Protein AF-A0A455UCG5-F1 (afdb_monomer)

Radius of gyration: 13.55 Å; Cα contacts (8 Å, |Δi|>4): 94; chains: 1; bounding box: 37×25×30 Å

Secondary structure (DSSP, 8-state):
--------TTS-SEEEEETTTTEEEE-TT-BHHHHHHHHHTTT---SS-----STT-BHHHHHHT----TTTTTSPPP-

InterPro domains:
  IPR006094 FAD linked oxidase, N-terminal [PF01565] (6-76)
  IPR016169 FAD-binding, type PCMH, subdomain 2 [G3DSA:3.30.465.10] (13-79)
  IPR036318 FAD-binding, type PCMH-like superfamily [SSF56176] (5-77)

Nearest PDB structures (foldseek):
  8qmy-assembly3_C  TM=8.324E-01  e=1.686E-01  synthetic construct
  8qmy-assembly2_B  TM=8.494E-01  e=2.364E-01  synthetic construct
  8qnr-assembly1_A  TM=8.216E-01  e=5.321E-01  synthetic construct
  8qnc-assembly1_A  TM=6.998E-01  e=4.344E-01  synthetic construct
  2qa4-assembly1_I  TM=2.049E-01  e=8.503E+00  Haloarcula marismortui

Solvent-accessible surface area (backbone atoms only — not comparable to full-atom values): 5029 Å² total; per-residue (Å²): 135,88,81,78,89,79,84,45,63,84,50,45,46,76,77,47,75,40,81,86,81,70,45,71,45,62,33,48,20,21,37,45,69,62,52,50,51,62,30,46,78,72,77,42,73,73,92,61,56,56,79,73,80,54,91,80,30,21,48,37,55,39,60,73,64,64,45,67,25,97,60,58,91,77,51,88,79,83,129

Sequence (79 aa):
MEGQALQIAEHSGIVSYDPVELIVTVRAGTRLSALQAALAENHQMLGFEPPVFGEQSTIGGAVATGLSGPRRPWAGGSA

pLDDT: mean 73.73, std 16.37, range [36.25, 92.19]

Structure (mmCIF, N/CA/C/O backbone):
data_AF-A0A455UCG5-F1
#
_entry.id   AF-A0A455UCG5-F1
#
loop_
_atom_site.group_PDB
_atom_site.id
_atom_site.type_symbol
_atom_site.label_atom_id
_atom_site.label_alt_id
_atom_site.label_comp_id
_atom_site.label_asym_id
_atom_site.label_entity_id
_atom_site.label_seq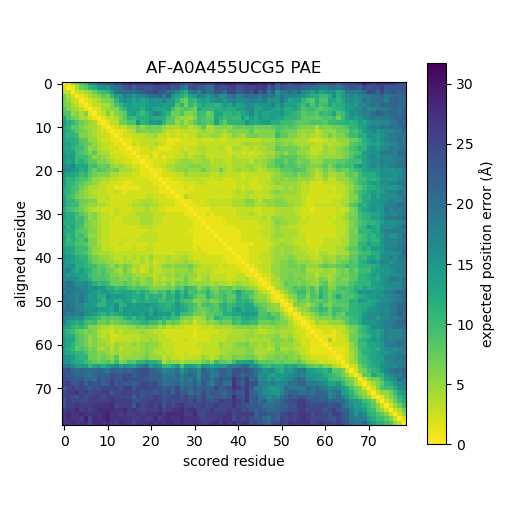_id
_atom_site.pdbx_PDB_ins_code
_atom_site.Cartn_x
_atom_site.Cartn_y
_atom_site.Cartn_z
_atom_site.occupancy
_atom_site.B_iso_or_equiv
_atom_site.auth_seq_id
_atom_site.auth_comp_id
_atom_site.auth_asym_id
_atom_site.auth_atom_id
_atom_site.pdbx_PDB_model_num
ATOM 1 N N . MET A 1 1 ? -19.333 13.074 20.728 1.00 40.00 1 MET A N 1
ATOM 2 C CA . MET A 1 1 ? -19.034 13.275 19.298 1.00 40.00 1 MET A CA 1
ATOM 3 C C . MET A 1 1 ? -19.048 11.892 18.677 1.00 40.00 1 MET A C 1
ATOM 5 O O . MET A 1 1 ? -18.150 11.112 18.959 1.00 40.00 1 MET A O 1
ATOM 9 N N . GLU A 1 2 ? -20.129 11.532 17.992 1.00 50.38 2 GLU A N 1
ATOM 10 C CA . GLU A 1 2 ? -20.263 10.213 17.366 1.00 50.38 2 GLU A CA 1
ATOM 11 C C . GLU A 1 2 ? -19.534 10.251 16.020 1.00 50.38 2 GLU A C 1
ATOM 13 O O . GLU A 1 2 ? -19.881 11.034 15.140 1.00 50.38 2 GLU A O 1
ATOM 18 N N . GLY A 1 3 ? -18.453 9.480 15.898 1.00 60.69 3 GLY A N 1
ATOM 19 C CA . GLY A 1 3 ? -17.726 9.333 14.642 1.00 60.69 3 GLY A CA 1
ATOM 20 C C . GLY A 1 3 ? -18.467 8.369 13.722 1.00 60.69 3 GLY A C 1
ATOM 21 O O . GLY A 1 3 ? -18.865 7.287 14.149 1.00 60.69 3 GLY A O 1
ATOM 22 N N . GLN A 1 4 ? -18.648 8.745 12.460 1.00 69.69 4 GLN A N 1
ATOM 23 C CA . GLN A 1 4 ? -19.280 7.889 11.463 1.00 69.69 4 GLN A CA 1
ATOM 24 C C . GLN A 1 4 ? -18.209 7.025 10.784 1.00 69.69 4 GLN A C 1
ATOM 26 O O . GLN A 1 4 ? -17.203 7.542 10.298 1.00 69.69 4 GLN A O 1
ATOM 31 N N . ALA A 1 5 ? -18.398 5.704 10.776 1.00 69.88 5 ALA A N 1
ATOM 32 C CA . ALA A 1 5 ? -17.442 4.784 10.168 1.00 69.88 5 ALA A CA 1
ATOM 33 C C . ALA A 1 5 ? -17.414 4.970 8.640 1.00 69.88 5 ALA A C 1
ATOM 35 O O . ALA A 1 5 ? -18.404 4.699 7.962 1.00 69.88 5 ALA A O 1
ATOM 36 N N . LEU A 1 6 ? -16.276 5.411 8.097 1.00 70.56 6 LEU A N 1
ATOM 37 C CA . LEU A 1 6 ? -16.063 5.550 6.657 1.00 70.56 6 LEU A CA 1
ATOM 38 C C . LEU A 1 6 ? -15.370 4.299 6.105 1.00 70.56 6 LEU A C 1
ATOM 40 O O . LEU A 1 6 ? -14.242 3.983 6.482 1.00 70.56 6 LEU A O 1
ATOM 44 N N . GLN A 1 7 ? -16.043 3.588 5.201 1.00 72.94 7 GLN A N 1
ATOM 45 C CA . GLN A 1 7 ? -15.471 2.435 4.507 1.00 72.94 7 GLN A CA 1
ATOM 46 C C . GLN A 1 7 ? -14.597 2.911 3.342 1.00 72.94 7 GLN A C 1
ATOM 48 O O . GLN A 1 7 ? -15.096 3.491 2.384 1.00 72.94 7 GLN A O 1
ATOM 53 N N . ILE A 1 8 ? -13.288 2.656 3.409 1.00 72.19 8 ILE A N 1
ATOM 54 C CA . ILE A 1 8 ? -12.338 3.072 2.358 1.00 72.19 8 ILE A CA 1
ATOM 55 C C . ILE A 1 8 ? -11.984 1.949 1.377 1.00 72.19 8 ILE A C 1
ATOM 57 O O . ILE A 1 8 ? -11.242 2.187 0.429 1.00 72.19 8 ILE A O 1
ATOM 61 N N . ALA A 1 9 ? -12.466 0.723 1.611 1.00 70.31 9 ALA A N 1
ATOM 62 C CA . ALA A 1 9 ? -12.039 -0.473 0.880 1.00 70.31 9 ALA A CA 1
ATOM 63 C C . ALA A 1 9 ? -12.323 -0.392 -0.633 1.00 70.31 9 ALA A C 1
ATOM 65 O O . ALA A 1 9 ? -11.534 -0.884 -1.438 1.00 70.31 9 ALA A O 1
ATOM 66 N N . GLU A 1 10 ? -13.408 0.276 -1.030 1.00 79.25 10 GLU A N 1
ATOM 67 C CA . GLU A 1 10 ? -13.765 0.476 -2.441 1.00 79.25 10 GLU A CA 1
ATOM 68 C C . GLU A 1 10 ? -12.877 1.523 -3.130 1.00 79.25 10 GLU A C 1
ATOM 70 O O . GLU A 1 10 ? -12.655 1.466 -4.338 1.00 79.25 10 GLU A O 1
ATOM 75 N N . HIS A 1 11 ? -12.269 2.432 -2.362 1.00 83.31 11 HIS A N 1
ATOM 76 C CA . HIS A 1 11 ? -11.294 3.396 -2.860 1.00 83.31 11 HIS A CA 1
ATOM 77 C C . HIS A 1 11 ? -9.910 2.730 -2.952 1.00 83.31 11 HIS A C 1
ATOM 79 O O . HIS A 1 11 ? -8.983 3.060 -2.209 1.00 83.31 11 HIS A O 1
ATOM 85 N N . SER A 1 12 ? -9.774 1.763 -3.862 1.00 87.38 12 SER A N 1
ATOM 86 C CA . SER A 1 12 ? -8.588 0.917 -4.051 1.00 87.38 12 SER A CA 1
ATOM 87 C C . SER A 1 12 ? -7.981 1.057 -5.456 1.00 87.38 12 SER A C 1
ATOM 89 O O . SER A 1 12 ? -8.659 1.481 -6.395 1.00 87.38 12 SER A O 1
ATOM 91 N N . GLY A 1 13 ? -6.680 0.771 -5.588 1.00 87.12 13 GLY A N 1
ATOM 92 C CA . GLY A 1 13 ? -5.927 0.798 -6.847 1.00 87.12 13 GLY A CA 1
ATOM 93 C C . GLY A 1 13 ? -4.637 1.628 -6.790 1.00 87.12 13 GLY A C 1
ATOM 94 O O . GLY A 1 13 ? -4.506 2.561 -5.992 1.00 87.12 13 GLY A O 1
ATOM 95 N N . ILE A 1 14 ? -3.691 1.296 -7.670 1.00 89.81 14 ILE A N 1
ATOM 96 C CA . ILE A 1 14 ? -2.478 2.088 -7.910 1.00 89.81 14 ILE A CA 1
ATOM 97 C C . ILE A 1 14 ? -2.845 3.247 -8.843 1.00 89.81 14 ILE A C 1
ATOM 99 O O . ILE A 1 14 ? -3.469 3.038 -9.880 1.00 89.81 14 ILE A O 1
ATOM 103 N N . VAL A 1 15 ? -2.505 4.472 -8.448 1.00 92.19 15 VAL A N 1
ATOM 104 C CA . VAL A 1 15 ? -2.743 5.695 -9.231 1.00 92.19 15 VAL A CA 1
ATOM 105 C C . VAL A 1 15 ? -1.569 5.964 -10.166 1.00 92.19 15 VAL A C 1
ATOM 107 O O . VAL A 1 15 ? -1.773 6.302 -11.326 1.00 92.19 15 VAL A O 1
ATOM 110 N N . SER A 1 16 ? -0.348 5.815 -9.655 1.00 90.88 16 SER A N 1
ATOM 111 C CA . SER A 1 16 ? 0.893 5.955 -10.414 1.00 90.88 16 SER A CA 1
ATOM 112 C C . SER A 1 16 ? 1.985 5.118 -9.759 1.00 90.88 16 SER A C 1
ATOM 114 O O . SER A 1 16 ? 1.989 4.961 -8.536 1.00 90.88 16 SER A O 1
ATOM 116 N N . TYR A 1 17 ? 2.902 4.591 -10.560 1.00 89.81 17 TYR A N 1
ATOM 117 C CA . TYR A 1 17 ? 4.065 3.860 -10.083 1.00 89.81 17 TYR A CA 1
ATOM 118 C C . TYR A 1 17 ? 5.266 4.182 -10.966 1.00 89.81 17 TYR A C 1
ATOM 120 O O . TYR A 1 17 ? 5.250 3.895 -12.162 1.00 89.81 17 TYR A O 1
ATOM 128 N N . ASP A 1 18 ? 6.282 4.787 -10.359 1.00 88.62 18 ASP A N 1
ATOM 129 C CA . ASP A 1 18 ? 7.581 5.040 -10.963 1.00 88.62 18 ASP A CA 1
ATOM 130 C C . ASP A 1 18 ? 8.631 4.148 -10.274 1.00 88.62 18 ASP A C 1
ATOM 132 O O . ASP A 1 18 ? 9.052 4.433 -9.145 1.00 88.62 18 ASP A O 1
ATOM 136 N N . PRO A 1 19 ? 9.026 3.027 -10.904 1.00 83.06 19 PRO A N 1
ATOM 137 C CA . PRO A 1 19 ? 9.956 2.081 -10.304 1.00 83.06 19 PRO A CA 1
ATOM 138 C C . PRO A 1 19 ? 11.398 2.604 -10.268 1.00 83.06 19 PRO A C 1
ATOM 140 O O . PRO A 1 19 ? 12.182 2.084 -9.477 1.00 83.06 19 PRO A O 1
ATOM 143 N N . VAL A 1 20 ? 11.764 3.600 -11.085 1.00 85.75 20 VAL A N 1
ATOM 144 C CA . VAL A 1 20 ? 13.125 4.167 -11.105 1.00 85.75 20 VAL A CA 1
ATOM 145 C C . VAL A 1 20 ? 13.305 5.118 -9.930 1.00 85.75 20 VAL A C 1
ATOM 147 O O . VAL A 1 20 ? 14.286 5.020 -9.197 1.00 85.75 20 VAL A O 1
ATOM 150 N N . GLU A 1 21 ? 12.313 5.978 -9.709 1.00 87.12 21 GLU A N 1
ATOM 151 C CA . GLU A 1 21 ? 12.302 6.928 -8.594 1.00 87.12 21 GLU A CA 1
ATOM 152 C C . GLU A 1 21 ? 11.881 6.278 -7.260 1.00 87.12 21 GLU A C 1
ATOM 154 O O . GLU A 1 21 ? 11.922 6.924 -6.215 1.00 87.12 21 GLU A O 1
ATOM 159 N N . LEU A 1 22 ? 11.492 4.993 -7.269 1.00 85.44 22 LEU A N 1
ATOM 160 C CA . LEU A 1 22 ? 10.974 4.247 -6.109 1.00 85.44 22 LEU A CA 1
ATOM 161 C C . LEU A 1 22 ? 9.719 4.888 -5.493 1.00 85.44 22 LEU A C 1
ATOM 163 O O . LEU A 1 22 ? 9.488 4.814 -4.282 1.00 85.44 22 LEU A O 1
ATOM 167 N N . ILE A 1 23 ? 8.883 5.505 -6.331 1.00 87.94 23 ILE A N 1
ATOM 168 C CA . ILE A 1 23 ? 7.671 6.209 -5.909 1.00 87.94 23 ILE A CA 1
ATOM 169 C C . ILE A 1 23 ? 6.445 5.437 -6.382 1.00 87.94 23 ILE A C 1
ATOM 171 O O . ILE A 1 23 ? 6.234 5.227 -7.572 1.00 87.94 23 ILE A O 1
ATOM 175 N N . VAL A 1 24 ? 5.566 5.086 -5.445 1.00 89.62 24 VAL A N 1
ATOM 176 C CA . VAL A 1 24 ? 4.252 4.521 -5.755 1.00 89.62 24 VAL A CA 1
ATOM 177 C C . VAL A 1 24 ? 3.160 5.343 -5.083 1.00 89.62 24 VAL A C 1
ATOM 179 O O . VAL A 1 24 ? 3.177 5.581 -3.877 1.00 89.62 24 VAL A O 1
ATOM 182 N N . THR A 1 25 ? 2.188 5.782 -5.875 1.00 89.81 25 THR A N 1
ATOM 183 C CA . THR A 1 25 ? 0.986 6.460 -5.393 1.00 89.81 25 THR A CA 1
ATOM 184 C C . THR A 1 25 ? -0.170 5.482 -5.451 1.00 89.81 25 THR A C 1
ATOM 186 O O . THR A 1 25 ? -0.571 5.033 -6.525 1.00 89.81 25 THR A O 1
ATOM 189 N N . VAL A 1 26 ? -0.737 5.164 -4.293 1.00 90.88 26 VAL A N 1
ATOM 190 C CA . VAL A 1 26 ? -1.852 4.225 -4.168 1.00 90.88 26 VAL A CA 1
ATOM 191 C C . VAL A 1 26 ? -3.026 4.855 -3.450 1.00 90.88 26 VAL A C 1
ATOM 193 O O . VAL A 1 26 ? -2.885 5.728 -2.597 1.00 90.88 26 VAL A O 1
ATOM 196 N N . ARG A 1 27 ? -4.214 4.365 -3.774 1.00 89.62 27 ARG A N 1
ATOM 197 C CA . ARG A 1 27 ? -5.429 4.708 -3.053 1.00 89.62 27 ARG A CA 1
ATOM 198 C C . ARG A 1 27 ? -5.453 4.029 -1.680 1.00 89.62 27 ARG A C 1
ATOM 200 O O . ARG A 1 27 ? -5.009 2.890 -1.554 1.00 89.62 27 ARG A O 1
ATOM 207 N N . ALA A 1 28 ? -6.020 4.685 -0.668 1.00 84.81 28 ALA A N 1
ATOM 208 C CA . ALA A 1 28 ? -5.977 4.216 0.721 1.00 84.81 28 ALA A CA 1
ATOM 209 C C . ALA A 1 28 ? -6.605 2.821 0.949 1.00 84.81 28 ALA A C 1
ATOM 211 O O . ALA A 1 28 ? -6.133 2.069 1.796 1.00 84.81 28 ALA A O 1
ATOM 212 N N . GLY A 1 29 ? -7.621 2.430 0.177 1.00 86.00 29 GLY A N 1
ATOM 213 C CA . GLY A 1 29 ? -8.229 1.096 0.225 1.00 86.00 29 GLY A CA 1
ATOM 214 C C . GLY A 1 29 ? -7.437 0.001 -0.490 1.00 86.00 29 GLY A C 1
ATOM 215 O O . GLY A 1 29 ? -7.867 -1.149 -0.509 1.00 86.00 29 GLY A O 1
ATOM 216 N N . THR A 1 30 ? -6.296 0.324 -1.107 1.00 87.88 30 THR A N 1
ATOM 217 C CA . THR A 1 30 ? -5.479 -0.663 -1.827 1.00 87.88 30 THR A CA 1
ATOM 218 C C . THR A 1 30 ? -4.97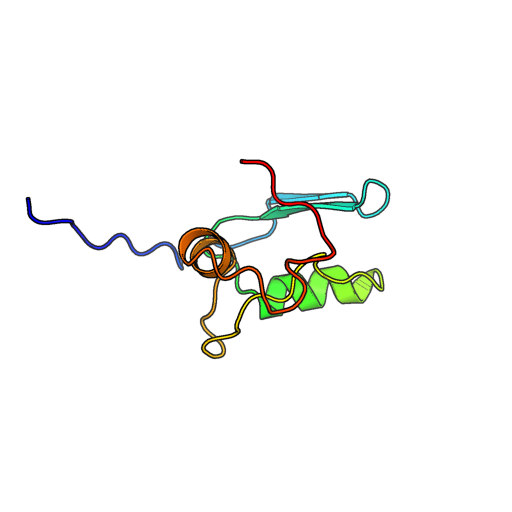7 -1.721 -0.863 1.00 87.88 30 THR A C 1
ATOM 220 O O . THR A 1 30 ? -4.377 -1.399 0.165 1.00 87.88 30 THR A O 1
ATOM 223 N N . ARG A 1 31 ? -5.220 -2.989 -1.201 1.00 88.56 31 ARG A N 1
ATOM 224 C CA . ARG A 1 31 ? -4.754 -4.123 -0.404 1.00 88.56 31 ARG A CA 1
ATOM 225 C C . ARG A 1 31 ? -3.232 -4.167 -0.394 1.00 88.56 31 ARG A C 1
ATOM 227 O O . ARG A 1 31 ? -2.601 -4.016 -1.440 1.00 88.56 31 ARG A O 1
ATOM 234 N N . LEU A 1 32 ? -2.659 -4.435 0.775 1.00 85.50 32 LEU A N 1
ATOM 235 C CA . LEU A 1 32 ? -1.213 -4.593 0.928 1.00 85.50 32 LEU A CA 1
ATOM 236 C C . LEU A 1 32 ? -0.670 -5.725 0.056 1.00 85.50 32 LEU A C 1
ATOM 238 O O . LEU A 1 32 ? 0.372 -5.551 -0.561 1.00 85.50 32 LEU A O 1
ATOM 242 N N . SER A 1 33 ? -1.397 -6.838 -0.057 1.00 86.50 33 SER A N 1
ATOM 243 C CA . SER A 1 33 ? -1.009 -7.967 -0.910 1.00 86.50 33 SER A CA 1
ATOM 244 C C . SER A 1 33 ? -0.916 -7.582 -2.388 1.00 86.50 33 SER A C 1
ATOM 246 O O . SER A 1 33 ? 0.053 -7.933 -3.052 1.00 86.50 33 SER A O 1
ATOM 248 N N . ALA A 1 34 ? -1.883 -6.812 -2.896 1.00 87.75 34 ALA A N 1
ATOM 249 C CA . ALA A 1 34 ? -1.878 -6.338 -4.279 1.00 87.75 34 ALA A CA 1
ATOM 250 C C . ALA A 1 34 ? -0.726 -5.356 -4.544 1.00 87.75 34 ALA A C 1
ATOM 252 O O . ALA A 1 34 ? -0.064 -5.444 -5.574 1.00 87.75 34 ALA A O 1
ATOM 253 N N . LEU A 1 35 ? -0.452 -4.451 -3.597 1.00 87.50 35 LEU A N 1
ATOM 254 C CA . LEU A 1 35 ? 0.684 -3.534 -3.689 1.00 87.50 35 LEU A CA 1
ATOM 255 C C . LEU A 1 35 ? 2.024 -4.283 -3.643 1.00 87.50 35 LEU A C 1
ATOM 257 O 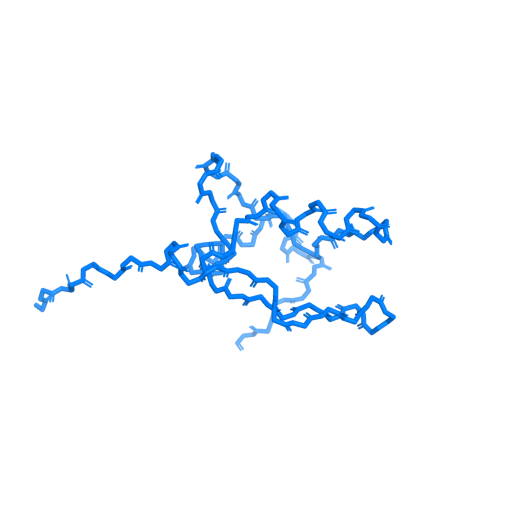O . LEU A 1 35 ? 2.905 -4.012 -4.450 1.00 87.50 35 LEU A O 1
ATOM 261 N N . GLN A 1 36 ? 2.175 -5.246 -2.733 1.00 88.00 36 GLN A N 1
ATOM 262 C CA . GLN A 1 36 ? 3.382 -6.068 -2.637 1.00 88.00 36 GLN A CA 1
ATOM 263 C C . GLN A 1 36 ? 3.618 -6.886 -3.906 1.00 88.00 36 GLN A C 1
ATOM 265 O O . GLN A 1 36 ? 4.756 -6.968 -4.350 1.00 88.00 36 GLN A O 1
ATOM 270 N N . ALA A 1 37 ? 2.565 -7.442 -4.511 1.00 88.31 37 ALA A N 1
ATOM 271 C CA . ALA A 1 37 ? 2.674 -8.146 -5.784 1.00 88.31 37 ALA A CA 1
ATOM 272 C C . ALA A 1 37 ? 3.193 -7.222 -6.902 1.00 88.31 37 ALA A C 1
ATOM 274 O O . ALA A 1 37 ? 4.152 -7.580 -7.577 1.00 88.31 37 ALA A O 1
ATOM 275 N N . ALA A 1 38 ? 2.640 -6.010 -7.033 1.00 88.75 38 ALA A N 1
ATOM 276 C CA . ALA A 1 38 ? 3.080 -5.037 -8.038 1.00 88.75 38 ALA A CA 1
ATOM 277 C C . ALA A 1 38 ? 4.539 -4.574 -7.840 1.00 88.75 38 ALA A C 1
ATOM 279 O O . ALA A 1 38 ? 5.278 -4.384 -8.804 1.00 88.75 38 ALA A O 1
ATOM 280 N N . LEU A 1 39 ? 4.981 -4.420 -6.587 1.00 87.50 39 LEU A N 1
ATOM 281 C CA . LEU A 1 39 ? 6.382 -4.115 -6.282 1.00 87.50 39 LEU A CA 1
ATOM 282 C C . LEU A 1 39 ? 7.296 -5.315 -6.571 1.00 87.50 39 LEU A C 1
ATOM 284 O O . LEU A 1 39 ? 8.387 -5.142 -7.114 1.00 87.50 39 LEU A O 1
ATOM 288 N N . ALA A 1 40 ? 6.847 -6.534 -6.259 1.00 86.75 40 ALA A N 1
ATOM 289 C CA . ALA A 1 40 ? 7.610 -7.757 -6.487 1.00 86.75 40 ALA A CA 1
ATOM 290 C C . ALA A 1 40 ? 7.883 -8.015 -7.978 1.00 86.75 40 ALA A C 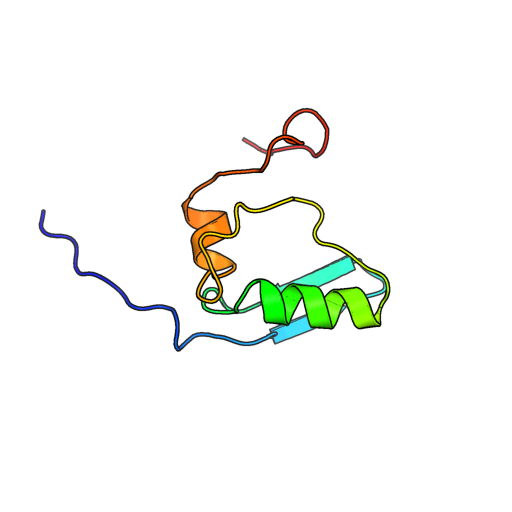1
ATOM 292 O O . ALA A 1 40 ? 8.943 -8.550 -8.301 1.00 86.75 40 ALA A O 1
ATOM 293 N N . GLU A 1 41 ? 6.997 -7.578 -8.882 1.00 88.44 41 GLU A N 1
ATOM 294 C CA . GLU A 1 41 ? 7.234 -7.599 -10.338 1.00 88.44 41 GLU A CA 1
ATOM 295 C C . GLU A 1 41 ? 8.489 -6.811 -10.746 1.00 88.44 41 GLU A C 1
ATOM 297 O O . GLU A 1 41 ? 9.150 -7.161 -11.719 1.00 88.44 41 GLU A O 1
ATOM 302 N N . ASN A 1 42 ? 8.855 -5.784 -9.975 1.00 86.56 42 ASN A N 1
ATOM 303 C CA . ASN A 1 42 ? 10.056 -4.975 -10.185 1.00 86.56 42 ASN A CA 1
ATOM 304 C C . ASN A 1 42 ? 11.183 -5.338 -9.204 1.00 86.56 42 ASN A C 1
ATOM 306 O O . ASN A 1 42 ? 12.137 -4.578 -9.049 1.00 86.56 42 ASN A O 1
ATOM 310 N N . HIS A 1 43 ? 11.082 -6.485 -8.522 1.00 85.75 43 HIS A N 1
ATOM 311 C CA . HIS A 1 43 ? 11.999 -6.915 -7.458 1.00 85.75 43 HIS A CA 1
ATOM 312 C C . HIS A 1 43 ? 12.127 -5.906 -6.301 1.00 85.75 43 HIS A C 1
ATOM 314 O O . HIS A 1 43 ? 13.160 -5.828 -5.636 1.00 85.75 43 HIS A O 1
ATOM 320 N N . GLN A 1 44 ? 11.065 -5.138 -6.050 1.00 86.06 44 GLN A N 1
ATOM 321 C CA . GLN A 1 44 ? 10.994 -4.127 -5.002 1.00 86.06 44 GLN A CA 1
ATOM 322 C C . GLN A 1 44 ? 10.147 -4.599 -3.821 1.00 86.06 44 GLN A C 1
ATOM 324 O O . GLN A 1 44 ? 9.336 -5.521 -3.907 1.00 86.06 44 GLN A O 1
ATOM 329 N N . MET A 1 45 ? 10.341 -3.932 -2.689 1.00 82.12 45 MET A N 1
ATOM 330 C CA . MET A 1 45 ? 9.610 -4.174 -1.453 1.00 82.12 45 MET A CA 1
ATOM 331 C C . MET A 1 45 ? 9.305 -2.844 -0.768 1.00 82.12 45 MET A C 1
ATOM 333 O O . MET A 1 45 ? 10.019 -1.858 -0.953 1.00 82.12 45 MET A O 1
ATOM 337 N N . LEU A 1 46 ? 8.227 -2.809 0.017 1.00 79.00 46 LEU A N 1
ATOM 338 C CA . LEU A 1 46 ? 7.900 -1.636 0.824 1.00 79.00 46 LEU A CA 1
ATOM 339 C C . LEU A 1 46 ? 9.046 -1.350 1.803 1.00 79.00 46 LEU A C 1
ATOM 341 O O . LEU A 1 46 ? 9.547 -2.258 2.464 1.00 79.00 46 LEU A O 1
ATOM 345 N N . GLY A 1 47 ? 9.419 -0.075 1.942 1.00 71.81 47 GLY A N 1
ATOM 346 C CA . GLY A 1 47 ? 10.464 0.360 2.879 1.00 71.81 47 GLY A CA 1
ATOM 347 C C . GLY A 1 47 ? 10.109 0.169 4.362 1.00 71.81 47 GLY A C 1
ATOM 348 O O . GLY A 1 47 ? 10.943 0.391 5.236 1.00 71.81 47 GLY A O 1
ATOM 349 N N . PHE A 1 48 ? 8.880 -0.254 4.660 1.00 66.69 48 PHE A N 1
ATOM 350 C CA . PHE A 1 48 ? 8.396 -0.596 5.991 1.00 66.69 48 PHE A CA 1
ATOM 351 C C . PHE A 1 48 ? 7.648 -1.933 5.947 1.00 66.69 48 PHE A C 1
ATOM 353 O O . PHE A 1 48 ? 7.098 -2.316 4.917 1.00 66.69 48 PHE A O 1
ATOM 360 N N . GLU A 1 49 ? 7.613 -2.635 7.081 1.00 63.66 49 GLU A N 1
ATOM 361 C CA . GLU A 1 49 ? 6.850 -3.877 7.246 1.00 63.66 49 GLU A CA 1
ATOM 362 C C . GLU A 1 49 ? 5.555 -3.565 8.011 1.00 63.66 49 GLU A C 1
ATOM 364 O O . GLU A 1 49 ? 5.580 -3.489 9.242 1.00 63.66 49 GLU A O 1
ATOM 369 N N . PRO A 1 50 ? 4.432 -3.291 7.326 1.00 63.44 50 PRO A N 1
ATOM 370 C CA . PRO A 1 50 ? 3.169 -3.078 8.012 1.00 63.44 50 PRO A CA 1
ATOM 371 C C . PRO A 1 50 ? 2.652 -4.403 8.587 1.00 63.44 50 PRO A C 1
ATOM 373 O O . PRO A 1 50 ? 2.729 -5.429 7.906 1.00 63.44 50 PRO A O 1
ATOM 376 N N . PRO A 1 51 ? 2.092 -4.411 9.808 1.00 62.22 51 PRO A N 1
ATOM 377 C CA . PRO A 1 51 ? 1.435 -5.595 10.338 1.00 62.22 51 PRO A CA 1
ATOM 378 C C . PRO A 1 51 ? 0.249 -5.966 9.442 1.00 62.22 51 PRO A C 1
ATOM 380 O O . PRO A 1 51 ? -0.695 -5.195 9.264 1.00 62.22 51 PRO A O 1
ATOM 383 N N . VAL A 1 52 ? 0.315 -7.158 8.853 1.00 67.06 52 VAL A N 1
ATOM 384 C CA . VAL A 1 52 ? -0.749 -7.698 8.006 1.00 67.06 52 VAL A CA 1
ATOM 385 C C . VAL A 1 52 ? -1.776 -8.374 8.913 1.00 67.06 52 VAL A C 1
ATOM 387 O O . VAL A 1 52 ? -1.608 -9.521 9.319 1.00 67.06 52 VAL A O 1
ATOM 390 N N . PHE A 1 53 ? -2.862 -7.671 9.226 1.00 64.38 53 PHE A N 1
ATOM 391 C CA . PHE A 1 53 ? -4.010 -8.203 9.969 1.00 64.38 53 PHE A CA 1
ATOM 392 C C . PHE A 1 53 ? -4.971 -8.975 9.040 1.00 64.38 53 PHE A C 1
ATOM 394 O O . PHE A 1 53 ? -6.174 -8.727 9.007 1.00 64.38 53 PHE A O 1
ATOM 401 N N . GLY A 1 54 ? -4.425 -9.904 8.247 1.00 68.62 54 GLY A N 1
ATOM 402 C CA . GLY A 1 54 ? -5.167 -10.724 7.280 1.00 68.62 54 GLY A CA 1
ATOM 403 C C . GLY A 1 54 ? -5.293 -10.119 5.874 1.00 68.62 54 GLY A C 1
ATOM 404 O O . GLY A 1 54 ? -4.808 -9.019 5.593 1.00 68.62 54 GLY A O 1
ATOM 405 N N . GLU A 1 55 ? -5.960 -10.850 4.974 1.00 72.88 55 GLU A N 1
ATOM 406 C CA . GLU A 1 55 ? -6.051 -10.562 3.525 1.00 72.88 55 GLU A CA 1
ATOM 407 C C . GLU A 1 55 ? -6.752 -9.238 3.171 1.00 72.88 55 GLU A C 1
ATOM 409 O O . GLU A 1 55 ? -6.613 -8.727 2.058 1.00 72.88 55 GLU A O 1
ATOM 414 N N . GLN A 1 56 ? -7.500 -8.665 4.117 1.00 78.06 56 GLN A N 1
ATOM 415 C CA . GLN A 1 56 ? -8.219 -7.400 3.949 1.00 78.06 56 GLN A CA 1
ATOM 416 C C . GLN A 1 56 ? -7.404 -6.170 4.375 1.00 78.06 56 GLN A C 1
ATOM 418 O O . GLN A 1 56 ? -7.911 -5.051 4.319 1.00 78.06 56 GLN A O 1
ATOM 423 N N . SER A 1 57 ? -6.144 -6.349 4.781 1.00 82.75 57 SER A N 1
ATOM 424 C CA . SER A 1 57 ? -5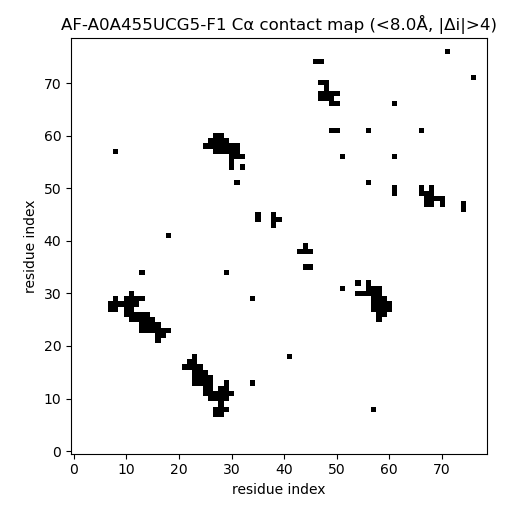.289 -5.240 5.207 1.00 82.75 57 SER A CA 1
ATOM 425 C C . SER A 1 57 ? -5.022 -4.26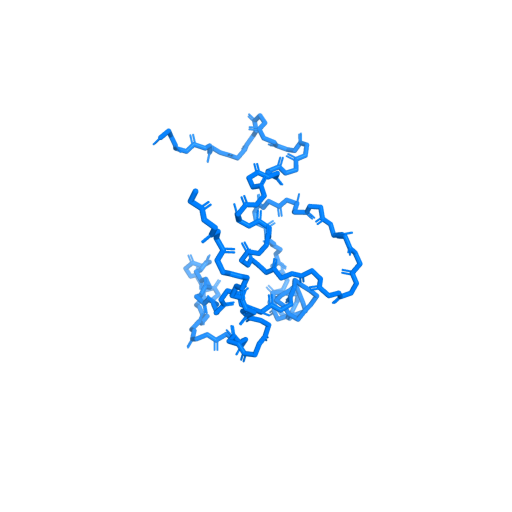7 4.055 1.00 82.75 57 SER A C 1
ATOM 427 O O . SER A 1 57 ? -4.565 -4.662 2.977 1.00 82.75 57 SER A O 1
ATOM 429 N N . THR A 1 58 ? -5.282 -2.982 4.289 1.00 86.94 58 THR A N 1
ATOM 430 C CA . THR A 1 58 ? -5.107 -1.912 3.301 1.00 86.94 58 THR A CA 1
ATOM 431 C C . THR A 1 58 ? -3.926 -1.013 3.648 1.00 86.94 58 THR A C 1
ATOM 433 O O . THR A 1 58 ? -3.536 -0.893 4.811 1.00 86.94 58 THR A O 1
ATOM 436 N N . ILE A 1 59 ? -3.371 -0.339 2.642 1.00 83.31 59 ILE A N 1
ATOM 437 C CA . ILE A 1 59 ? -2.303 0.647 2.835 1.00 83.31 59 ILE A CA 1
ATOM 438 C C . ILE A 1 59 ? -2.751 1.810 3.731 1.00 83.31 59 ILE A C 1
ATOM 440 O O . ILE A 1 59 ? -2.000 2.247 4.596 1.00 83.31 59 ILE A O 1
ATOM 444 N N . GLY A 1 60 ? -3.998 2.268 3.595 1.00 80.19 60 GLY A N 1
ATOM 445 C CA . GLY A 1 60 ? -4.574 3.311 4.440 1.00 80.19 60 GLY A CA 1
ATOM 446 C C . GLY A 1 60 ? -4.710 2.865 5.892 1.00 80.19 60 GLY A C 1
ATOM 447 O O . GLY A 1 60 ? -4.401 3.641 6.789 1.00 80.19 60 GLY A O 1
ATOM 448 N N . GLY A 1 61 ? -5.087 1.604 6.133 1.00 77.38 61 GLY A N 1
ATOM 449 C CA . GLY A 1 61 ? -5.089 1.016 7.475 1.00 77.38 61 GLY A CA 1
ATOM 450 C C . GLY A 1 61 ? -3.682 0.897 8.064 1.00 77.38 61 GLY A C 1
ATOM 451 O O . GLY A 1 61 ? -3.473 1.230 9.228 1.00 77.38 61 GLY A O 1
ATOM 452 N N . ALA A 1 62 ? -2.695 0.499 7.260 1.00 78.44 62 ALA A N 1
ATOM 453 C CA . ALA A 1 62 ? -1.296 0.445 7.684 1.00 78.44 62 ALA A CA 1
ATOM 454 C C . ALA A 1 62 ? -0.736 1.826 8.068 1.00 78.44 62 ALA A C 1
ATOM 456 O O . ALA A 1 62 ? -0.052 1.951 9.080 1.00 78.44 62 ALA A O 1
ATOM 457 N N . VAL A 1 63 ? -1.066 2.870 7.301 1.00 77.19 63 VAL A N 1
ATOM 458 C CA . VAL A 1 63 ? -0.677 4.254 7.612 1.00 77.19 63 VAL A CA 1
ATOM 459 C C . VAL A 1 63 ? -1.421 4.767 8.850 1.00 77.19 63 VAL A C 1
ATOM 461 O O . VAL A 1 63 ? -0.794 5.298 9.762 1.00 77.19 63 VAL A O 1
ATOM 464 N N . ALA A 1 64 ? -2.741 4.567 8.924 1.00 73.44 64 ALA A N 1
ATOM 465 C CA . ALA A 1 64 ? -3.579 5.056 10.022 1.00 73.44 64 ALA A CA 1
ATOM 466 C C . ALA A 1 64 ? -3.268 4.388 11.368 1.00 73.44 64 ALA A C 1
ATOM 468 O O . ALA A 1 64 ? -3.367 5.027 12.411 1.00 73.44 64 ALA A O 1
ATOM 469 N N . THR A 1 65 ? -2.878 3.111 11.356 1.00 70.00 65 THR A N 1
ATOM 470 C CA . THR A 1 65 ? -2.473 2.404 12.577 1.00 70.00 65 THR A CA 1
ATOM 471 C C . THR A 1 65 ? -1.106 2.853 13.081 1.00 70.00 65 THR A C 1
ATOM 473 O O . THR A 1 65 ? -0.764 2.533 14.215 1.00 70.00 65 THR A O 1
ATOM 476 N N . GLY A 1 66 ? -0.317 3.592 12.284 1.00 57.62 66 GLY A N 1
ATOM 477 C CA . GLY A 1 66 ? 0.992 4.118 12.689 1.00 57.62 66 GLY A CA 1
ATOM 478 C C . GLY A 1 66 ? 1.985 3.042 13.143 1.00 57.62 66 GLY A C 1
ATOM 479 O O . GLY A 1 66 ? 3.060 3.368 13.653 1.00 57.62 66 GLY A O 1
ATOM 480 N N . LEU A 1 67 ? 1.639 1.763 12.956 1.00 52.19 67 LEU A N 1
ATOM 481 C CA . LEU A 1 67 ? 2.441 0.597 13.282 1.00 52.19 67 LEU A CA 1
ATOM 482 C C . LEU A 1 67 ? 3.473 0.433 12.171 1.00 52.19 67 LEU A C 1
ATOM 484 O O . LEU A 1 67 ? 3.448 -0.494 11.369 1.00 52.19 67 LEU A O 1
ATOM 488 N N . SER A 1 68 ? 4.403 1.378 12.120 1.00 48.50 68 SER A N 1
ATOM 489 C CA . SER A 1 68 ? 5.734 1.128 11.591 1.00 48.50 68 SER A CA 1
ATOM 490 C C . SER A 1 68 ? 6.236 -0.157 12.243 1.00 48.50 68 SER A C 1
ATOM 492 O O . SER A 1 68 ? 6.404 -0.188 13.465 1.00 48.50 68 SER A O 1
ATOM 494 N N . GLY A 1 69 ? 6.397 -1.218 11.454 1.00 48.12 69 GLY A N 1
ATOM 495 C CA . GLY A 1 69 ? 6.876 -2.503 11.944 1.00 48.12 69 GLY A CA 1
ATOM 496 C C . GLY A 1 69 ? 8.209 -2.405 12.699 1.00 48.12 69 GLY A C 1
ATOM 497 O O . GLY A 1 69 ? 8.838 -1.343 12.755 1.00 48.12 69 GLY A O 1
ATOM 498 N N . PRO A 1 70 ? 8.698 -3.525 13.253 1.00 45.03 70 PRO A N 1
ATOM 499 C CA . PRO A 1 70 ? 9.849 -3.574 14.164 1.00 45.03 70 PRO A CA 1
ATOM 500 C C . PRO A 1 70 ? 11.174 -2.988 13.620 1.00 45.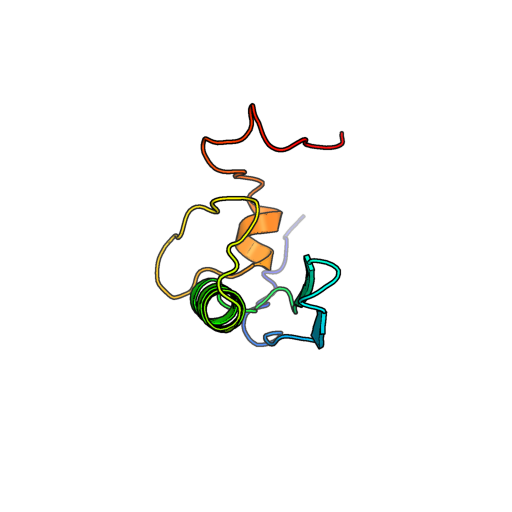03 70 PRO A C 1
ATOM 502 O O . PRO A 1 70 ? 12.127 -2.844 14.380 1.00 45.03 70 PRO A O 1
ATOM 505 N N . ARG A 1 71 ? 11.249 -2.585 12.340 1.00 43.69 71 ARG A N 1
ATOM 506 C CA . ARG A 1 71 ? 12.386 -1.858 11.738 1.00 43.69 71 ARG A CA 1
ATOM 507 C C . ARG A 1 71 ? 12.406 -0.339 11.988 1.00 43.69 71 ARG A C 1
ATOM 509 O O . ARG A 1 71 ? 13.285 0.335 11.454 1.00 43.69 71 ARG A O 1
ATOM 516 N N . ARG A 1 72 ? 11.509 0.217 12.817 1.00 48.16 72 ARG A N 1
ATOM 517 C CA . ARG A 1 72 ? 11.471 1.665 13.136 1.00 48.16 72 ARG A CA 1
ATOM 518 C C . ARG A 1 72 ? 12.804 2.307 13.595 1.00 48.16 72 ARG A C 1
ATOM 520 O O . ARG A 1 72 ? 12.929 3.512 13.411 1.00 48.16 72 ARG A O 1
ATOM 527 N N . PRO A 1 73 ? 13.819 1.600 14.133 1.00 47.12 73 PRO A N 1
ATOM 528 C CA . PRO A 1 73 ? 15.113 2.235 14.393 1.00 47.12 73 PRO A CA 1
ATOM 529 C C . PRO A 1 73 ? 15.916 2.607 13.132 1.00 47.12 73 PRO A C 1
ATOM 531 O O . PRO A 1 73 ? 16.886 3.347 13.259 1.00 47.12 73 PRO A O 1
ATOM 534 N N . TRP A 1 74 ? 15.578 2.084 11.943 1.00 50.00 74 TRP A N 1
ATOM 535 C CA . TRP A 1 74 ? 16.490 2.111 10.786 1.00 50.00 74 TRP A CA 1
ATOM 536 C C . TRP A 1 74 ? 15.938 2.745 9.497 1.00 50.00 74 TRP A C 1
ATOM 538 O O . TRP A 1 74 ? 16.708 3.009 8.581 1.00 50.00 74 TRP A O 1
ATOM 548 N N . ALA A 1 75 ? 14.641 3.052 9.423 1.00 43.75 75 ALA A N 1
ATOM 549 C CA . ALA A 1 75 ? 14.042 3.786 8.305 1.00 43.75 75 ALA A CA 1
ATOM 550 C C . ALA A 1 75 ? 13.334 5.031 8.858 1.00 43.75 75 ALA A C 1
ATOM 552 O O . ALA A 1 75 ? 12.304 4.918 9.519 1.00 43.75 75 ALA A O 1
ATOM 553 N N . GLY A 1 76 ? 13.961 6.196 8.670 1.00 39.59 76 GLY A N 1
ATOM 554 C CA . GLY A 1 76 ? 13.630 7.463 9.325 1.00 39.59 76 GLY A CA 1
ATOM 555 C C . GLY A 1 76 ? 12.140 7.811 9.339 1.00 39.59 76 GLY A C 1
ATOM 556 O O . GLY A 1 76 ? 11.482 7.846 8.304 1.00 39.59 76 GLY A O 1
ATOM 557 N N . GLY A 1 77 ? 11.626 8.101 10.535 1.00 36.25 77 GLY A N 1
ATOM 558 C CA . GLY A 1 77 ? 10.338 8.756 10.728 1.00 36.25 77 GLY A CA 1
ATOM 559 C C . GLY A 1 77 ? 10.547 10.260 10.851 1.00 36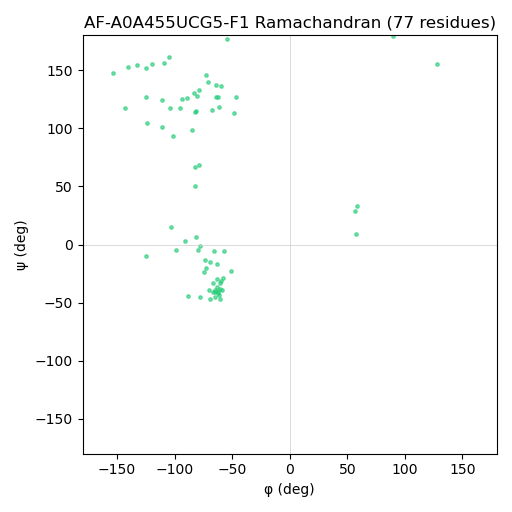.25 77 GLY A C 1
ATOM 560 O O . GLY A 1 77 ? 11.328 10.701 11.694 1.00 36.25 77 GLY A O 1
ATOM 561 N N . SER A 1 78 ? 9.864 11.044 10.023 1.00 41.81 78 SER A N 1
ATOM 562 C CA . SER A 1 78 ? 9.746 12.484 10.242 1.00 41.81 78 SER A CA 1
ATOM 563 C C . SER A 1 78 ? 8.612 12.743 11.233 1.00 41.81 78 SER A C 1
ATOM 565 O O . SER A 1 78 ? 7.537 12.152 11.116 1.00 41.81 78 SER A O 1
ATOM 567 N N . ALA A 1 79 ? 8.936 13.552 12.242 1.00 38.09 79 ALA A N 1
ATOM 568 C CA . ALA A 1 79 ? 8.052 14.057 13.287 1.00 38.09 79 ALA A CA 1
ATOM 569 C C . ALA A 1 79 ? 6.937 14.961 12.742 1.00 38.09 79 ALA A C 1
ATOM 571 O O . ALA A 1 79 ? 7.123 15.522 11.637 1.00 38.09 79 ALA A O 1
#

Mean predicted aligned error: 10.09 Å

Organism: NCBI:txid115553

Foldseek 3Di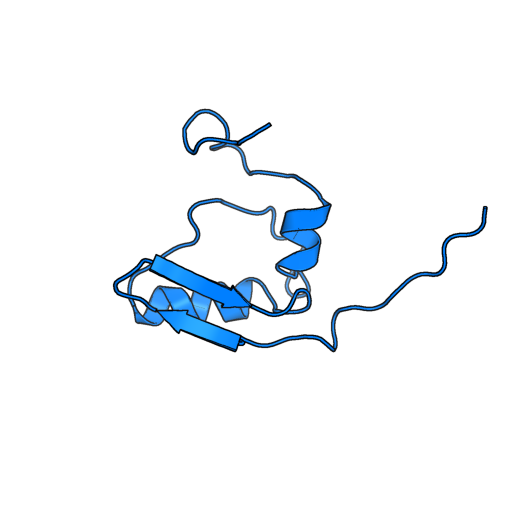:
DDDDDDDQLVQWDWPDDDVVVRDTDIGQNHWPVVVQVVQVVVPHDPPFDFPDPDRRDTNNNSVVVVCRDPCPVPRDDDD